Protein AF-A0A5C5SFD2-F1 (afdb_monomer_lite)

Sequence (99 aa):
MFEELGQIILILIAIGGILLLLYRLFLAATGLLLIGGGLFLAFMEVYGLYLLFTETDLFVRDFQTNGWLSFPTFFVGINVLLAGLLVKKISKRFTKRLA

Secondary structure (DSSP, 8-state):
-HHHHHHHHHHHHHHHHHHHHHHHHHHHHHHHHHHHHHHHHHHHHHHHHHHHHT-HHHHHHHHHHHGGGSHHHHHHHHHHHHHHHHHHHHHHHHHHHH-

Foldseek 3Di:
DVVVVVVVVVVVVVVVVVVVVVVVVVVVVVVVCVVVVVVVLVCLQVVLVCCVPPVVVVLVVQCVVVPCNGSNNVSVVVVVVVVVVVVVVVVVVVVVVVD

Organism: NCBI:txid1562651

pLDDT: mean 94.75, std 6.0, range [64.5, 98.06]

Radius of gyration: 24.94 Å; chains: 1; bounding box: 53×35×66 Å

Structure (mmCIF, N/CA/C/O backbone):
data_AF-A0A5C5SFD2-F1
#
_entry.id   AF-A0A5C5SFD2-F1
#
loop_
_atom_site.group_PDB
_atom_site.id
_atom_site.type_symbol
_atom_site.label_atom_id
_atom_site.label_alt_id
_atom_site.label_comp_id
_atom_site.label_asym_id
_atom_site.label_entity_id
_atom_site.label_seq_id
_atom_site.pdbx_PDB_ins_code
_atom_site.Cartn_x
_atom_site.Cartn_y
_atom_site.Cartn_z
_atom_site.occupancy
_atom_site.B_iso_or_equiv
_atom_site.auth_seq_id
_atom_site.auth_comp_id
_atom_site.auth_asym_id
_atom_site.auth_atom_id
_atom_site.pdbx_PDB_model_num
ATOM 1 N N . MET A 1 1 ? 29.815 -10.599 -45.005 1.00 68.56 1 MET A N 1
ATOM 2 C CA . MET A 1 1 ? 30.351 -9.375 -44.367 1.00 68.56 1 MET A CA 1
ATOM 3 C C . MET A 1 1 ? 29.343 -8.221 -44.314 1.00 68.56 1 MET A C 1
ATOM 5 O O . MET A 1 1 ? 28.920 -7.898 -43.216 1.00 68.56 1 MET A O 1
ATOM 9 N N . PHE A 1 2 ? 28.908 -7.600 -45.426 1.00 74.00 2 PHE A N 1
ATOM 10 C CA . PHE A 1 2 ? 27.936 -6.481 -45.356 1.00 74.00 2 PHE A CA 1
ATOM 11 C C . PHE A 1 2 ? 26.522 -6.897 -44.910 1.00 74.00 2 PHE A C 1
ATOM 13 O O . PHE A 1 2 ? 25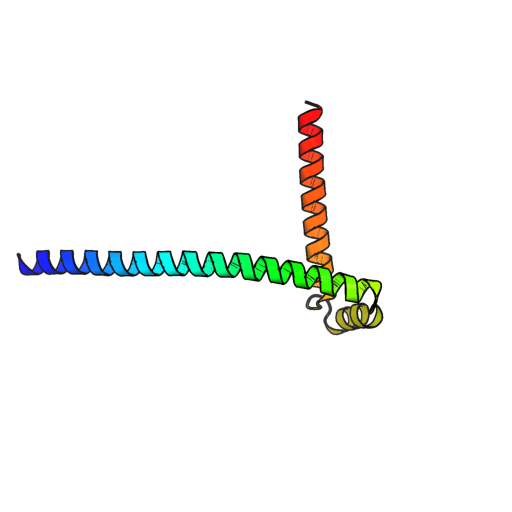.877 -6.159 -44.171 1.00 74.00 2 PHE A O 1
ATOM 20 N N . GLU A 1 3 ? 26.059 -8.086 -45.298 1.00 83.75 3 GLU A N 1
ATOM 21 C CA . GLU A 1 3 ? 24.756 -8.628 -44.877 1.00 83.75 3 GLU A CA 1
ATOM 22 C C . GLU A 1 3 ? 24.707 -8.928 -43.371 1.00 83.75 3 GLU A C 1
ATOM 24 O O . GLU A 1 3 ? 23.740 -8.577 -42.700 1.00 83.75 3 GLU A O 1
ATOM 29 N N . GLU A 1 4 ? 25.786 -9.487 -42.815 1.00 88.38 4 GLU A N 1
ATOM 30 C CA . GLU A 1 4 ? 25.915 -9.770 -41.377 1.00 88.38 4 GLU A CA 1
ATOM 31 C C . GLU A 1 4 ? 25.922 -8.473 -40.554 1.00 88.38 4 GLU A C 1
ATOM 33 O O . GLU A 1 4 ? 25.252 -8.383 -39.527 1.00 88.38 4 GLU A O 1
ATOM 38 N N . LEU A 1 5 ? 26.616 -7.432 -41.033 1.00 90.44 5 LEU A N 1
ATOM 39 C CA . LEU A 1 5 ? 26.594 -6.103 -40.413 1.00 90.44 5 LEU A CA 1
ATOM 40 C C . LEU A 1 5 ? 25.193 -5.474 -40.464 1.00 90.44 5 LEU A C 1
ATOM 42 O O . LEU A 1 5 ? 24.731 -4.928 -39.462 1.00 90.44 5 LEU A O 1
ATOM 46 N N . GLY A 1 6 ? 24.495 -5.588 -41.599 1.00 91.75 6 GLY A N 1
ATOM 47 C CA . GLY A 1 6 ? 23.113 -5.122 -41.741 1.00 91.75 6 GLY A CA 1
ATOM 48 C C . GLY A 1 6 ? 22.156 -5.837 -40.784 1.00 91.75 6 GLY A C 1
ATOM 49 O O . GLY A 1 6 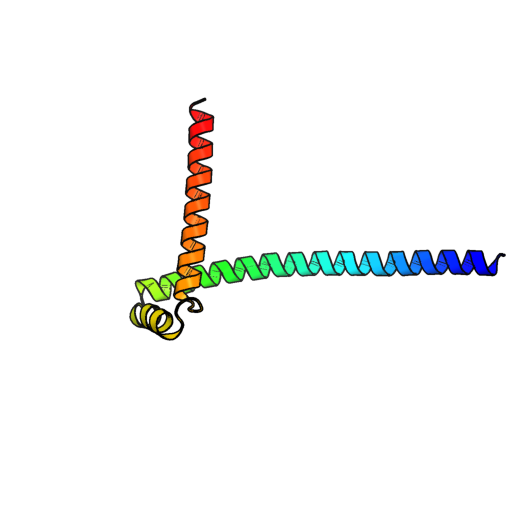? 21.346 -5.194 -40.117 1.00 91.75 6 GLY A O 1
ATOM 50 N N . GLN A 1 7 ? 22.296 -7.155 -40.643 1.00 94.00 7 GLN A N 1
ATOM 51 C CA . GLN A 1 7 ? 21.495 -7.957 -39.721 1.00 94.00 7 GLN A CA 1
ATOM 52 C C . GLN A 1 7 ? 21.733 -7.567 -38.256 1.00 94.00 7 GLN A C 1
ATOM 54 O O . GLN A 1 7 ? 20.772 -7.422 -37.501 1.00 94.00 7 GLN A O 1
ATOM 59 N N . ILE A 1 8 ? 22.986 -7.334 -37.853 1.00 95.06 8 ILE A N 1
ATOM 60 C CA . ILE A 1 8 ? 23.321 -6.872 -36.496 1.00 95.06 8 ILE A CA 1
ATOM 61 C C . ILE A 1 8 ? 22.662 -5.516 -36.201 1.00 95.06 8 ILE A C 1
ATOM 63 O O . ILE A 1 8 ? 22.083 -5.335 -35.128 1.00 95.06 8 ILE A O 1
ATOM 67 N N . ILE A 1 9 ? 22.688 -4.580 -37.155 1.00 95.50 9 ILE A N 1
ATOM 68 C CA . ILE A 1 9 ? 22.042 -3.266 -37.008 1.00 95.50 9 ILE A CA 1
ATOM 69 C C . ILE A 1 9 ? 20.525 -3.419 -36.833 1.00 95.50 9 ILE A C 1
ATOM 71 O O . ILE A 1 9 ? 19.946 -2.809 -35.933 1.00 95.50 9 ILE A O 1
ATOM 75 N N . LEU A 1 10 ? 19.877 -4.261 -37.642 1.00 95.62 10 LEU A N 1
ATOM 76 C CA . LEU A 1 10 ? 18.437 -4.512 -37.530 1.00 95.62 10 LEU A CA 1
ATOM 77 C C . LEU A 1 10 ? 18.061 -5.145 -36.184 1.00 95.62 10 LEU A C 1
ATOM 79 O O . LEU A 1 10 ? 17.061 -4.749 -35.584 1.00 95.62 10 LEU A O 1
ATOM 83 N N . ILE A 1 11 ? 18.875 -6.075 -35.674 1.00 96.25 11 ILE A N 1
ATOM 84 C CA . ILE A 1 11 ? 18.672 -6.690 -34.355 1.00 96.25 11 ILE A CA 1
ATOM 85 C C . ILE A 1 11 ? 18.783 -5.638 -33.245 1.00 96.25 11 ILE A C 1
ATOM 87 O O . ILE A 1 11 ? 17.927 -5.594 -32.362 1.00 96.25 11 ILE A O 1
ATOM 91 N N . LEU A 1 12 ? 19.785 -4.756 -33.298 1.00 96.69 12 LEU A N 1
ATOM 92 C CA . LEU A 1 12 ? 19.940 -3.676 -32.318 1.00 96.69 12 LEU A CA 1
ATOM 93 C C . LEU A 1 12 ? 18.737 -2.725 -32.320 1.00 96.69 12 LEU A C 1
ATOM 95 O O . LEU A 1 12 ? 18.237 -2.370 -31.252 1.00 96.69 12 LEU A O 1
ATOM 99 N N . ILE A 1 13 ? 18.236 -2.358 -33.502 1.00 97.06 13 ILE A N 1
ATOM 100 C CA . ILE A 1 13 ? 17.037 -1.521 -33.639 1.00 97.06 13 ILE A CA 1
ATOM 101 C C . ILE A 1 13 ? 15.812 -2.235 -33.061 1.00 97.06 13 ILE A C 1
ATOM 103 O O . ILE A 1 13 ? 15.057 -1.630 -32.299 1.00 97.06 13 ILE A O 1
ATOM 107 N N . ALA A 1 14 ? 15.622 -3.518 -33.374 1.00 96.94 14 ALA A N 1
ATOM 108 C CA . ALA A 1 14 ? 14.497 -4.300 -32.869 1.00 96.94 14 ALA A CA 1
ATOM 109 C C . ALA A 1 14 ? 14.521 -4.413 -31.336 1.00 96.94 14 ALA A C 1
ATOM 111 O O . ALA A 1 14 ? 13.509 -4.153 -30.683 1.00 96.94 14 ALA A O 1
ATOM 112 N N . ILE A 1 15 ? 15.681 -4.724 -30.748 1.00 98.06 15 ILE A N 1
ATOM 113 C CA . ILE A 1 15 ? 15.861 -4.793 -29.290 1.00 98.06 15 ILE A CA 1
ATOM 114 C C . ILE A 1 15 ? 15.594 -3.427 -28.652 1.00 98.06 15 ILE A C 1
ATOM 116 O O . ILE A 1 15 ? 14.847 -3.341 -27.676 1.00 98.06 15 ILE A O 1
ATOM 120 N N . GLY A 1 16 ? 16.153 -2.352 -29.216 1.00 97.56 16 GLY A N 1
ATOM 121 C CA . GLY A 1 16 ? 15.916 -0.989 -28.742 1.00 97.56 16 GLY A CA 1
ATOM 122 C C . GLY A 1 16 ? 14.434 -0.607 -28.783 1.00 97.56 16 GLY A C 1
ATOM 123 O O . GLY A 1 16 ? 13.913 -0.041 -27.820 1.00 97.56 16 GLY A O 1
ATOM 124 N N . GLY A 1 17 ? 13.732 -0.983 -29.854 1.00 97.69 17 GLY A N 1
ATOM 125 C CA . GLY A 1 17 ? 12.289 -0.793 -29.994 1.00 97.69 17 GLY A CA 1
ATOM 126 C C . GLY A 1 17 ? 11.491 -1.535 -28.921 1.00 97.69 17 GLY A C 1
ATOM 127 O O . GLY A 1 17 ? 10.643 -0.932 -28.264 1.00 97.69 17 GLY A O 1
ATOM 128 N N . ILE A 1 18 ? 11.797 -2.815 -28.683 1.00 98.00 18 ILE A N 1
ATOM 129 C CA . ILE A 1 18 ? 11.142 -3.623 -27.642 1.00 98.00 18 ILE A CA 1
ATOM 130 C C . ILE A 1 18 ? 11.385 -3.022 -26.254 1.00 98.00 18 ILE A C 1
ATOM 132 O O . ILE A 1 18 ? 10.439 -2.854 -25.485 1.00 98.00 18 ILE A O 1
ATOM 136 N N . LEU A 1 19 ? 12.626 -2.644 -25.936 1.00 97.94 19 LEU A N 1
ATOM 137 C CA . LEU A 1 19 ? 12.970 -2.031 -24.650 1.00 97.94 19 LEU A CA 1
ATOM 138 C C . LEU A 1 19 ? 12.215 -0.718 -24.421 1.00 97.94 19 LEU A C 1
ATOM 140 O O . LEU A 1 19 ? 11.692 -0.491 -23.330 1.00 97.94 19 LEU A O 1
ATOM 144 N N . LEU A 1 20 ? 12.105 0.127 -25.449 1.00 97.88 20 LEU A N 1
ATOM 145 C CA . LEU A 1 20 ? 11.357 1.380 -25.365 1.00 97.88 20 LEU A CA 1
ATOM 146 C C . LEU A 1 20 ? 9.866 1.124 -25.112 1.00 97.88 20 LEU A C 1
ATOM 148 O O . LEU A 1 20 ? 9.262 1.796 -24.272 1.00 97.88 20 LEU A O 1
ATOM 152 N N . LEU A 1 21 ? 9.272 0.142 -25.796 1.00 97.81 21 LEU A N 1
ATOM 153 C CA . LEU A 1 21 ? 7.876 -0.245 -25.579 1.00 97.81 21 LEU A CA 1
ATOM 154 C C . LEU A 1 21 ? 7.646 -0.759 -24.155 1.00 97.81 21 LEU A C 1
ATOM 156 O O . LEU A 1 21 ? 6.718 -0.303 -23.486 1.00 97.81 21 LEU A O 1
ATOM 160 N N . LEU A 1 22 ? 8.515 -1.644 -23.663 1.00 97.94 22 LEU A N 1
ATOM 161 C CA . LEU A 1 22 ? 8.441 -2.162 -22.296 1.00 97.94 22 LEU A CA 1
ATOM 162 C C . LEU A 1 22 ? 8.578 -1.046 -21.258 1.00 97.94 22 LEU A C 1
ATOM 164 O O . LEU A 1 22 ? 7.814 -1.014 -20.296 1.00 97.94 22 LEU A O 1
ATOM 168 N N . TYR A 1 23 ? 9.487 -0.093 -21.474 1.00 97.69 23 TYR A N 1
ATOM 169 C CA . TYR A 1 23 ? 9.635 1.065 -20.595 1.00 97.69 23 TYR A CA 1
ATOM 170 C C . TYR A 1 23 ? 8.351 1.904 -20.524 1.00 97.69 23 TYR A C 1
ATOM 172 O O . TYR A 1 23 ? 7.910 2.277 -19.436 1.00 97.69 23 TYR A O 1
ATOM 180 N N . ARG A 1 24 ? 7.702 2.162 -21.667 1.00 97.69 24 ARG A N 1
ATOM 181 C CA . ARG A 1 24 ? 6.430 2.901 -21.698 1.00 97.69 24 ARG A CA 1
ATOM 182 C C . ARG A 1 24 ? 5.305 2.149 -20.994 1.00 97.69 24 ARG A C 1
ATOM 184 O O . ARG A 1 24 ? 4.549 2.766 -20.247 1.00 97.69 24 ARG A O 1
ATOM 191 N N . LEU A 1 25 ? 5.211 0.835 -21.202 1.00 97.44 25 LEU A N 1
ATOM 192 C CA . LEU A 1 25 ? 4.230 -0.008 -20.516 1.00 97.44 25 LEU A CA 1
ATOM 193 C C . LEU A 1 25 ? 4.461 -0.013 -19.005 1.00 97.44 25 LEU A C 1
ATOM 195 O O . LEU A 1 25 ? 3.512 0.154 -18.246 1.00 97.44 25 LEU A O 1
ATOM 199 N N . PHE A 1 26 ? 5.713 -0.133 -18.568 1.00 97.31 26 PHE A N 1
ATOM 200 C CA . PHE A 1 26 ? 6.077 -0.070 -17.157 1.00 97.31 26 PHE A CA 1
ATOM 201 C C . PHE A 1 26 ? 5.689 1.272 -16.524 1.00 97.31 26 PHE A C 1
ATOM 203 O O . PHE A 1 26 ? 5.121 1.304 -15.430 1.00 97.31 26 PHE A O 1
ATOM 210 N N . LEU A 1 27 ? 5.943 2.383 -17.223 1.00 97.00 27 LEU A N 1
ATOM 211 C CA . LEU A 1 27 ? 5.577 3.716 -16.751 1.00 97.00 27 LEU A CA 1
ATOM 212 C C . LEU A 1 27 ? 4.052 3.870 -16.630 1.00 97.00 27 LEU A C 1
ATOM 214 O O . LEU A 1 27 ? 3.560 4.343 -15.606 1.00 97.00 27 LEU A O 1
ATOM 218 N N . ALA A 1 28 ? 3.304 3.417 -17.640 1.00 97.19 28 ALA A N 1
ATOM 219 C CA . ALA A 1 28 ? 1.844 3.443 -17.631 1.00 97.19 28 ALA A CA 1
ATOM 220 C C . ALA A 1 28 ? 1.258 2.559 -16.518 1.00 97.19 28 ALA A C 1
ATOM 222 O O . ALA A 1 28 ? 0.387 3.004 -15.771 1.00 97.19 28 ALA A O 1
ATOM 223 N N . ALA A 1 29 ? 1.772 1.337 -16.361 1.00 97.12 29 ALA A N 1
ATOM 224 C CA . ALA A 1 29 ? 1.348 0.406 -15.321 1.00 97.12 29 ALA A CA 1
ATOM 225 C C . ALA A 1 29 ? 1.631 0.958 -13.920 1.00 97.12 29 ALA A C 1
ATOM 227 O O . ALA A 1 29 ? 0.786 0.847 -13.038 1.00 97.12 29 ALA A O 1
ATOM 228 N N . THR A 1 30 ? 2.780 1.609 -13.725 1.00 96.75 30 THR A N 1
ATOM 229 C CA . THR A 1 30 ? 3.125 2.251 -12.450 1.00 96.75 30 THR A CA 1
ATOM 230 C C . THR A 1 30 ? 2.171 3.404 -12.142 1.00 96.75 30 THR A C 1
ATOM 232 O O . THR A 1 30 ? 1.673 3.499 -11.024 1.00 96.75 30 THR A O 1
ATOM 235 N N . GLY A 1 31 ? 1.855 4.251 -13.128 1.00 95.75 31 GLY A N 1
ATOM 236 C CA . GLY A 1 31 ? 0.854 5.311 -12.968 1.00 95.75 31 GLY A CA 1
ATOM 237 C C . GLY A 1 31 ? -0.522 4.758 -12.587 1.00 95.75 31 GLY A C 1
ATOM 238 O O . GLY A 1 31 ? -1.138 5.234 -11.633 1.00 95.75 31 GLY A O 1
ATOM 239 N N . LEU A 1 32 ? -0.968 3.704 -13.276 1.00 96.56 32 LEU A N 1
ATOM 240 C CA . LEU A 1 32 ? -2.231 3.028 -12.982 1.00 96.56 32 LEU A CA 1
ATOM 241 C C . LEU A 1 32 ? -2.236 2.415 -11.575 1.00 96.56 32 LEU A C 1
ATOM 243 O O . LEU A 1 32 ? -3.218 2.558 -10.853 1.00 96.56 32 LEU A O 1
ATOM 247 N N . LEU A 1 33 ? -1.137 1.776 -11.168 1.00 95.38 33 LEU A N 1
ATOM 248 C CA . LEU A 1 33 ? -0.985 1.177 -9.843 1.00 95.38 33 LEU A CA 1
ATOM 249 C C . LEU A 1 33 ? -1.046 2.249 -8.751 1.00 95.38 33 LEU A C 1
ATOM 251 O O . LEU A 1 33 ? -1.743 2.056 -7.762 1.00 95.38 33 LEU A O 1
ATOM 255 N N . LEU A 1 34 ? -0.386 3.395 -8.934 1.00 96.25 34 LEU A N 1
ATOM 256 C CA . LEU A 1 34 ? -0.428 4.494 -7.965 1.00 96.25 34 LEU A CA 1
ATOM 257 C C . LEU A 1 34 ? -1.835 5.089 -7.824 1.00 96.25 34 LEU A C 1
ATOM 259 O O . LEU A 1 34 ? -2.299 5.296 -6.704 1.00 96.25 34 LEU A O 1
ATOM 263 N N . ILE A 1 35 ? -2.527 5.335 -8.941 1.00 96.50 35 ILE A N 1
ATOM 264 C CA . ILE A 1 35 ? -3.892 5.885 -8.929 1.00 96.50 35 ILE A CA 1
ATOM 265 C C . ILE A 1 35 ? -4.872 4.866 -8.342 1.00 96.50 35 ILE A C 1
ATOM 267 O O . ILE A 1 35 ? -5.633 5.194 -7.433 1.00 96.50 35 ILE A O 1
ATOM 271 N N . GLY A 1 36 ? -4.827 3.624 -8.825 1.00 96.06 36 GLY A N 1
ATOM 272 C CA . GLY A 1 36 ? -5.677 2.536 -8.348 1.00 96.06 36 GLY A CA 1
ATOM 273 C C . GLY A 1 36 ? -5.429 2.220 -6.877 1.00 96.06 36 GLY A C 1
ATOM 274 O O . GLY A 1 36 ? -6.378 2.084 -6.116 1.00 96.06 36 GLY A O 1
ATOM 275 N N . GLY A 1 37 ? -4.166 2.191 -6.450 1.00 95.44 37 GLY A N 1
ATOM 276 C CA . GLY A 1 37 ? -3.777 1.996 -5.057 1.00 95.44 37 GLY A CA 1
ATOM 277 C C . GLY A 1 37 ? -4.248 3.134 -4.154 1.00 95.44 37 GLY A C 1
ATOM 278 O O . GLY A 1 37 ? -4.797 2.876 -3.088 1.00 95.44 37 GLY A O 1
ATOM 279 N N . GLY A 1 38 ? -4.105 4.390 -4.587 1.00 95.88 38 GLY A N 1
ATOM 280 C CA . GLY A 1 38 ? -4.612 5.546 -3.845 1.00 95.88 38 GLY A CA 1
ATOM 281 C C . GLY A 1 38 ? -6.135 5.534 -3.698 1.00 95.88 38 GLY A C 1
ATOM 282 O O . GLY A 1 38 ? -6.648 5.755 -2.602 1.00 95.88 38 GLY A O 1
ATOM 283 N N . LEU A 1 39 ? -6.860 5.221 -4.777 1.00 96.56 39 LEU A N 1
ATOM 284 C CA . LEU A 1 39 ? -8.319 5.120 -4.752 1.00 96.56 39 LEU A CA 1
ATOM 285 C C . LEU A 1 39 ? -8.793 3.936 -3.904 1.00 96.56 39 LEU A C 1
ATOM 287 O O . LEU A 1 39 ? -9.743 4.078 -3.140 1.00 96.56 39 LEU A O 1
ATOM 291 N N . PHE A 1 40 ? -8.110 2.793 -4.000 1.00 94.31 40 PHE A N 1
ATOM 292 C CA . PHE A 1 40 ? -8.370 1.627 -3.162 1.00 94.31 40 PHE A CA 1
ATOM 293 C C . PHE A 1 40 ? -8.194 1.964 -1.681 1.00 94.31 40 PHE A C 1
ATOM 295 O O . PHE A 1 40 ? -9.084 1.672 -0.890 1.00 94.31 40 PHE A O 1
ATOM 302 N N . LEU A 1 41 ? -7.103 2.641 -1.306 1.00 95.62 41 LEU A N 1
ATOM 303 C CA . LEU A 1 41 ? -6.899 3.097 0.070 1.00 95.62 41 LEU A CA 1
ATOM 304 C C . LEU A 1 41 ? -8.013 4.049 0.520 1.00 95.62 41 LEU A C 1
ATOM 306 O O . LEU A 1 41 ? -8.591 3.842 1.579 1.00 95.62 41 LEU A O 1
ATOM 310 N N . ALA A 1 42 ? -8.370 5.049 -0.290 1.00 96.00 42 ALA A N 1
ATOM 311 C CA . ALA A 1 42 ? -9.452 5.973 0.050 1.00 96.00 42 ALA A CA 1
ATOM 312 C C . ALA A 1 42 ? -10.800 5.253 0.237 1.00 96.00 42 ALA A C 1
ATOM 314 O O . ALA A 1 42 ? -11.527 5.539 1.188 1.00 96.00 42 ALA A O 1
ATOM 315 N N . PHE A 1 43 ? -11.117 4.297 -0.640 1.00 96.62 43 PHE A N 1
ATOM 316 C CA . PHE A 1 43 ? -12.308 3.459 -0.527 1.00 96.62 43 PHE A CA 1
ATOM 317 C C . PHE A 1 43 ? -12.296 2.625 0.758 1.00 96.62 43 PHE A C 1
ATOM 319 O O . PHE A 1 43 ? -13.277 2.649 1.498 1.00 96.62 43 PHE A O 1
ATOM 326 N N . MET A 1 44 ? -11.187 1.931 1.039 1.00 96.31 44 MET A N 1
ATOM 327 C CA . MET A 1 44 ? -11.016 1.128 2.252 1.00 96.31 44 MET A CA 1
ATOM 328 C C . MET A 1 44 ? -11.258 1.966 3.508 1.00 96.31 44 MET A C 1
ATOM 330 O O . MET A 1 44 ? -11.956 1.511 4.408 1.00 96.31 44 MET A O 1
ATOM 334 N N . GLU A 1 45 ? -10.732 3.192 3.557 1.00 96.75 45 GLU A N 1
ATOM 335 C CA . GLU A 1 45 ? -10.914 4.080 4.705 1.00 96.75 45 GLU A CA 1
ATOM 336 C C . GLU A 1 45 ? -12.367 4.541 4.854 1.00 96.75 45 GLU A C 1
ATOM 338 O O . GLU A 1 45 ? -12.966 4.365 5.912 1.00 96.75 45 GLU A O 1
ATOM 343 N N . VAL A 1 46 ? -12.975 5.091 3.799 1.00 97.75 46 VAL A N 1
ATOM 344 C CA . VAL A 1 46 ? -14.354 5.606 3.874 1.00 97.75 46 VAL A CA 1
ATOM 345 C C . VAL A 1 46 ? -15.337 4.487 4.206 1.00 97.75 46 VAL A C 1
ATOM 347 O O . VAL A 1 46 ? -16.177 4.636 5.095 1.00 97.75 46 VAL A O 1
ATOM 350 N N . TYR A 1 47 ? -15.222 3.353 3.516 1.00 97.31 47 TYR A N 1
ATOM 351 C CA . TYR A 1 47 ? -16.114 2.222 3.725 1.00 97.31 47 TYR A CA 1
ATOM 352 C C . TYR A 1 47 ? -15.857 1.532 5.068 1.00 97.31 47 TYR A C 1
ATOM 354 O O . TYR A 1 47 ? -16.803 1.142 5.749 1.00 97.31 47 TYR A O 1
ATOM 362 N N . GLY A 1 48 ? -14.598 1.440 5.499 1.00 97.31 48 GLY A N 1
ATOM 363 C CA . GLY A 1 48 ? -14.252 0.873 6.796 1.00 97.31 48 GLY A CA 1
ATOM 364 C C . GLY A 1 48 ? -14.728 1.710 7.968 1.00 97.31 48 GLY A C 1
ATOM 365 O O . GLY A 1 48 ? -15.263 1.147 8.917 1.00 97.31 48 GLY A O 1
ATOM 366 N N . LEU A 1 49 ? -14.648 3.039 7.880 1.00 97.56 49 LEU A N 1
ATOM 367 C CA . LEU A 1 49 ? -15.237 3.924 8.886 1.00 97.56 49 LEU A CA 1
ATOM 368 C C . LEU A 1 49 ? -16.767 3.812 8.897 1.00 97.56 49 LEU A C 1
ATOM 370 O O . LEU A 1 49 ? -17.362 3.743 9.971 1.00 97.56 49 LEU A O 1
ATOM 374 N N . TYR A 1 50 ? -17.411 3.745 7.728 1.00 98.00 50 TYR A N 1
ATOM 375 C CA . TYR A 1 50 ? -18.857 3.520 7.644 1.00 98.00 50 TYR A CA 1
ATOM 376 C C . TYR A 1 50 ? -19.266 2.205 8.323 1.00 98.00 50 TYR A C 1
ATOM 378 O O . TYR A 1 50 ? -20.138 2.211 9.190 1.00 98.00 50 TYR A O 1
ATOM 386 N N . LEU A 1 51 ? -18.590 1.097 8.010 1.00 97.56 51 LEU A N 1
ATOM 387 C CA . LEU A 1 51 ? -18.831 -0.189 8.661 1.00 97.56 51 LEU A CA 1
ATOM 388 C C . LEU A 1 51 ? -18.555 -0.135 10.169 1.00 97.56 51 LEU A C 1
ATOM 390 O O . LEU A 1 51 ? -19.344 -0.643 10.954 1.00 97.56 51 LEU A O 1
ATOM 394 N N . LEU A 1 52 ? -17.461 0.500 10.589 1.00 96.62 52 LEU A N 1
ATOM 395 C CA . LEU A 1 52 ? -17.068 0.541 11.995 1.00 96.62 52 LEU A CA 1
ATOM 396 C C . LEU A 1 52 ? -18.016 1.385 12.857 1.00 96.62 52 LEU A C 1
ATOM 398 O O . LEU A 1 52 ? -18.209 1.063 14.024 1.00 96.62 52 LEU A O 1
ATOM 402 N N . PHE A 1 53 ? -18.574 2.472 12.322 1.00 97.12 53 PHE A N 1
ATOM 403 C CA . PHE A 1 53 ? -19.392 3.400 13.110 1.00 97.12 53 PHE A CA 1
ATOM 404 C C . PHE A 1 53 ? -20.893 3.279 12.865 1.00 97.12 53 PHE A C 1
ATOM 406 O O . PHE A 1 53 ? -21.670 3.623 13.750 1.00 97.12 53 PHE A O 1
ATOM 413 N N . THR A 1 54 ? -21.301 2.836 11.677 1.00 97.94 54 THR A N 1
ATOM 414 C CA . THR A 1 54 ? -22.715 2.799 11.274 1.00 97.94 54 THR A CA 1
ATOM 415 C C . THR A 1 54 ? -23.233 1.371 11.166 1.00 97.94 54 THR A C 1
ATOM 417 O O . THR A 1 54 ? -24.323 1.087 11.643 1.00 97.94 54 THR A O 1
ATOM 420 N N . GLU A 1 55 ? -22.444 0.462 10.592 1.00 97.75 55 GLU A N 1
ATOM 421 C CA . GLU A 1 55 ? -22.856 -0.921 10.309 1.00 97.75 55 GLU A CA 1
ATOM 422 C C . GLU A 1 55 ? -21.990 -1.939 11.070 1.00 97.75 55 GLU A C 1
ATOM 424 O O . GLU A 1 55 ? -21.406 -2.864 10.490 1.00 97.75 55 GLU A O 1
ATOM 429 N N . THR A 1 56 ? -21.886 -1.767 12.391 1.00 97.06 56 THR A N 1
ATOM 430 C CA . THR A 1 56 ? -21.000 -2.570 13.254 1.00 97.06 56 THR A CA 1
ATOM 431 C C . THR A 1 56 ? -21.297 -4.060 13.187 1.00 97.06 56 THR A C 1
ATOM 433 O O . THR A 1 56 ? -20.382 -4.879 13.251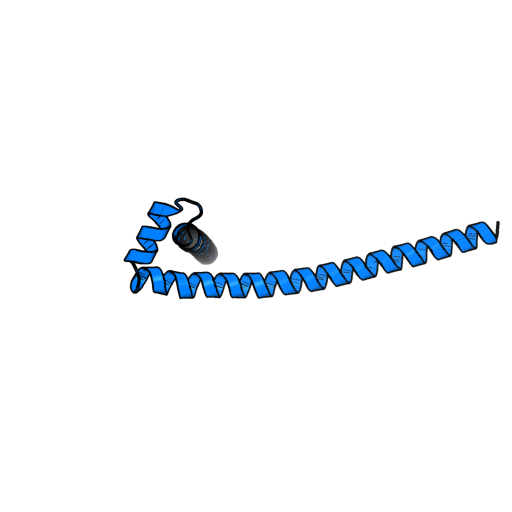 1.00 97.06 56 THR A O 1
ATOM 436 N N . ASP A 1 57 ? -22.565 -4.426 13.017 1.00 97.75 57 ASP A N 1
ATOM 437 C CA . ASP A 1 57 ? -22.973 -5.824 12.909 1.00 97.75 57 ASP A CA 1
ATOM 438 C C . ASP A 1 57 ? -22.415 -6.465 11.636 1.00 97.75 57 ASP A C 1
ATOM 440 O O . ASP A 1 57 ? -21.936 -7.598 11.675 1.00 97.75 57 ASP A O 1
ATOM 444 N N . LEU A 1 58 ? -22.402 -5.735 10.513 1.00 97.44 58 LEU A N 1
ATOM 445 C CA . LEU A 1 58 ? -21.780 -6.201 9.272 1.00 97.44 58 LEU A CA 1
ATOM 446 C C . LEU A 1 58 ? -20.261 -6.299 9.419 1.00 97.44 58 LEU A C 1
ATOM 448 O O . LEU A 1 58 ? -19.679 -7.285 8.968 1.00 97.44 58 LEU A O 1
ATOM 452 N N . PHE A 1 59 ? -19.635 -5.329 10.090 1.00 97.50 59 PHE A N 1
ATOM 453 C CA . PHE A 1 59 ? -18.200 -5.341 10.374 1.00 97.50 59 PHE A CA 1
ATOM 454 C C . PHE A 1 59 ? -17.799 -6.578 11.191 1.00 97.50 59 PHE A C 1
ATOM 456 O O . PHE A 1 59 ? -16.903 -7.327 10.808 1.00 97.50 59 PHE A O 1
ATOM 463 N N . VAL A 1 60 ? -18.491 -6.846 12.300 1.00 97.56 60 VAL A N 1
ATOM 464 C CA . VAL A 1 60 ? -18.186 -7.997 13.161 1.00 97.56 60 VAL A CA 1
ATOM 465 C C . VAL A 1 60 ? -18.526 -9.312 12.464 1.00 97.56 60 VAL A C 1
ATOM 467 O O . VAL A 1 60 ? -17.746 -10.261 12.539 1.00 97.56 60 VAL A O 1
ATOM 470 N N . ARG A 1 61 ? -19.652 -9.381 11.746 1.00 98.00 61 ARG A N 1
ATOM 471 C CA . ARG A 1 61 ? -20.064 -10.595 11.034 1.00 98.00 61 ARG A CA 1
ATOM 472 C C . ARG A 1 61 ? -19.086 -10.969 9.924 1.00 98.00 61 ARG A C 1
ATOM 474 O O . ARG A 1 61 ? -18.761 -12.148 9.785 1.00 98.00 61 ARG A O 1
ATOM 481 N N . ASP A 1 62 ? -18.595 -10.001 9.154 1.00 97.69 62 ASP A N 1
ATOM 482 C CA . ASP A 1 62 ? -17.584 -10.265 8.124 1.00 97.69 62 ASP A CA 1
ATOM 483 C C . ASP A 1 62 ? -16.271 -10.759 8.749 1.00 97.69 62 ASP A C 1
ATOM 485 O O . ASP A 1 62 ? -15.681 -11.734 8.287 1.00 97.69 62 ASP A O 1
ATOM 489 N N . PHE A 1 63 ? -15.858 -10.170 9.875 1.00 97.25 63 PHE A N 1
ATOM 490 C CA . PHE A 1 63 ? -14.687 -10.641 10.616 1.00 97.25 63 PHE A CA 1
ATOM 491 C C . PHE A 1 63 ? -14.856 -12.068 11.154 1.00 97.25 63 PHE A C 1
ATOM 493 O O . PHE A 1 63 ? -13.950 -12.887 11.029 1.00 97.25 63 PHE A O 1
ATOM 500 N N . GLN A 1 64 ? -16.013 -12.404 11.724 1.00 97.69 64 GLN A N 1
ATOM 501 C CA . GLN A 1 64 ? -16.269 -13.741 12.271 1.00 97.69 64 GLN A CA 1
ATOM 502 C C . GLN A 1 64 ? -16.356 -14.823 11.189 1.00 97.69 64 GLN A C 1
ATOM 504 O O . GLN A 1 64 ? -15.985 -15.967 11.439 1.00 97.69 64 GLN A O 1
ATOM 509 N N . THR A 1 65 ? -16.845 -14.471 9.999 1.00 97.94 65 THR A N 1
ATOM 510 C CA . THR A 1 65 ? -17.012 -15.416 8.885 1.00 97.94 65 THR A CA 1
ATOM 511 C C . THR A 1 65 ? -15.729 -15.603 8.081 1.00 97.94 65 THR A C 1
ATOM 513 O O . THR A 1 65 ? -15.380 -16.735 7.756 1.00 97.94 65 THR A O 1
ATOM 516 N N . ASN A 1 66 ? -15.005 -14.517 7.801 1.00 97.38 66 ASN A N 1
ATOM 517 C CA . ASN A 1 66 ? -13.844 -14.525 6.906 1.00 97.38 66 ASN A CA 1
ATOM 518 C C . ASN A 1 66 ? -12.495 -14.383 7.637 1.00 97.38 66 ASN A C 1
ATOM 520 O O . ASN A 1 66 ? -11.435 -14.547 7.025 1.00 97.38 66 ASN A O 1
ATOM 524 N N . GLY A 1 67 ? -12.502 -14.103 8.945 1.00 95.31 67 GLY A N 1
ATOM 525 C CA . GLY A 1 67 ? -11.309 -14.040 9.789 1.00 95.31 67 GLY A CA 1
ATOM 526 C C . GLY A 1 67 ? -10.251 -13.104 9.215 1.00 95.31 67 GLY A C 1
ATOM 527 O O . GLY A 1 67 ? -10.525 -11.942 8.931 1.00 95.31 67 GLY A O 1
ATOM 528 N N . TRP A 1 68 ? -9.044 -13.622 8.987 1.00 94.88 68 TRP A N 1
ATOM 529 C CA . TRP A 1 68 ? -7.905 -12.851 8.478 1.00 94.88 68 TRP A CA 1
ATOM 530 C C . TRP A 1 68 ? -8.067 -12.306 7.054 1.00 94.88 68 TRP A C 1
ATOM 532 O O . TRP A 1 68 ? -7.392 -11.343 6.700 1.00 94.88 68 TRP A O 1
ATOM 542 N N . LEU A 1 69 ? -8.939 -12.907 6.240 1.00 95.31 69 LEU A N 1
ATOM 543 C CA . LEU A 1 69 ? -9.219 -12.461 4.871 1.00 95.31 69 LEU A CA 1
ATOM 544 C C . LEU A 1 69 ? -10.458 -11.553 4.793 1.00 95.31 69 LEU A C 1
ATOM 546 O O . LEU A 1 69 ? -10.908 -11.221 3.699 1.00 95.31 69 LEU A O 1
ATOM 550 N N . SER A 1 70 ? -11.005 -11.152 5.942 1.00 97.00 70 SER A N 1
ATOM 551 C CA . SER A 1 70 ? -12.144 -10.238 6.031 1.00 97.0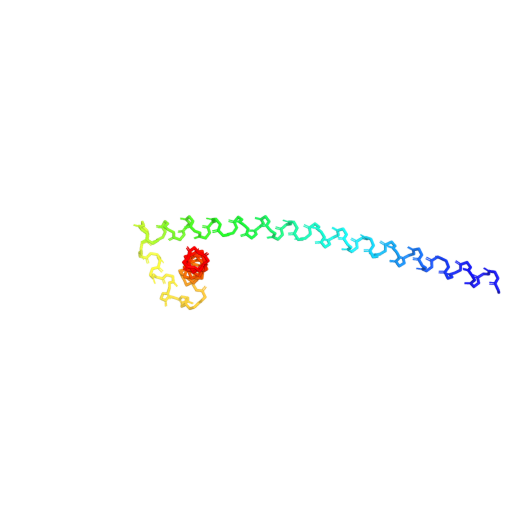0 70 SER A CA 1
ATOM 552 C C . SER A 1 70 ? -11.741 -8.792 5.746 1.00 97.00 70 SER A C 1
ATOM 554 O O . SER A 1 70 ? -10.628 -8.356 6.065 1.00 97.00 70 SER A O 1
ATOM 556 N N . PHE A 1 71 ? -12.678 -8.012 5.212 1.00 96.88 71 PHE A N 1
ATOM 557 C CA . PHE A 1 71 ? -12.482 -6.584 4.975 1.00 96.88 71 PHE A CA 1
ATOM 558 C C . PHE A 1 71 ? -12.091 -5.807 6.258 1.00 96.88 71 PHE A C 1
ATOM 560 O O . PHE A 1 71 ? -11.108 -5.058 6.210 1.00 96.88 71 PHE A O 1
ATOM 567 N N . PRO A 1 72 ? -12.753 -6.008 7.421 1.00 97.44 72 PRO A N 1
ATOM 568 C CA . PRO A 1 72 ? -12.357 -5.446 8.713 1.00 97.44 72 PRO A CA 1
ATOM 569 C C . PRO A 1 72 ? -10.884 -5.642 9.063 1.00 97.44 72 PRO A C 1
ATOM 571 O O . PRO A 1 72 ? -10.237 -4.717 9.552 1.00 97.44 72 PRO A O 1
ATOM 574 N N . THR A 1 73 ? -10.335 -6.830 8.790 1.00 96.75 73 THR A N 1
ATOM 575 C CA . THR A 1 73 ? -8.936 -7.134 9.114 1.00 96.75 73 THR A CA 1
ATOM 576 C C . THR A 1 73 ? -7.991 -6.289 8.275 1.00 96.75 73 THR A C 1
ATOM 578 O O . THR A 1 73 ? -7.047 -5.707 8.812 1.00 96.75 73 THR A O 1
ATOM 581 N N . PHE A 1 74 ? -8.258 -6.164 6.973 1.00 95.62 74 PHE A N 1
ATOM 582 C CA . PHE A 1 74 ? -7.472 -5.298 6.095 1.00 95.62 74 PHE A CA 1
ATOM 583 C C . PHE A 1 74 ? -7.593 -3.826 6.495 1.00 95.62 74 PHE A C 1
ATOM 585 O O . PHE A 1 74 ? -6.574 -3.146 6.601 1.00 95.62 74 PHE A O 1
ATOM 592 N N . PHE A 1 75 ? -8.807 -3.346 6.772 1.00 97.12 75 PHE A N 1
ATOM 593 C CA . PHE A 1 75 ? -9.050 -1.970 7.209 1.00 97.12 75 PHE A CA 1
ATOM 594 C C . PHE A 1 75 ? -8.283 -1.629 8.497 1.00 97.12 75 PHE A C 1
ATOM 596 O O . PHE A 1 75 ? -7.550 -0.637 8.542 1.00 97.12 75 PHE A O 1
ATOM 603 N N . VAL A 1 76 ? -8.382 -2.480 9.523 1.00 96.75 76 VAL A N 1
ATOM 604 C CA . VAL A 1 76 ? -7.656 -2.296 10.789 1.00 96.75 76 VAL A CA 1
ATOM 605 C C . VAL A 1 76 ? -6.147 -2.406 10.571 1.00 96.75 76 VAL A C 1
ATOM 607 O O . VAL A 1 76 ? -5.398 -1.565 11.065 1.00 96.75 76 VAL A O 1
ATOM 610 N N . GLY A 1 77 ? -5.681 -3.397 9.808 1.00 96.56 77 GLY A N 1
ATOM 611 C CA . GLY A 1 77 ? -4.258 -3.600 9.534 1.00 96.56 77 GLY A CA 1
ATOM 612 C C . GLY A 1 77 ? -3.607 -2.408 8.827 1.00 96.56 77 GLY A C 1
ATOM 613 O O . GLY A 1 77 ? -2.534 -1.959 9.238 1.00 96.56 77 GLY A O 1
ATOM 614 N N . ILE A 1 78 ? -4.274 -1.852 7.811 1.00 95.25 78 ILE A N 1
ATOM 615 C CA . ILE A 1 78 ? -3.822 -0.645 7.103 1.00 95.25 78 ILE A CA 1
ATOM 616 C C . ILE A 1 78 ? -3.769 0.546 8.066 1.00 95.25 78 ILE A C 1
ATOM 618 O O . ILE A 1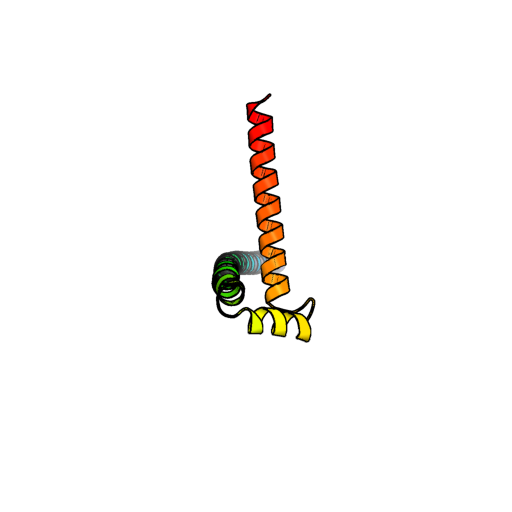 78 ? -2.743 1.226 8.135 1.00 95.25 78 ILE A O 1
ATOM 622 N N . ASN A 1 79 ? -4.811 0.762 8.872 1.00 96.25 79 ASN A N 1
ATOM 623 C CA . ASN A 1 79 ? -4.849 1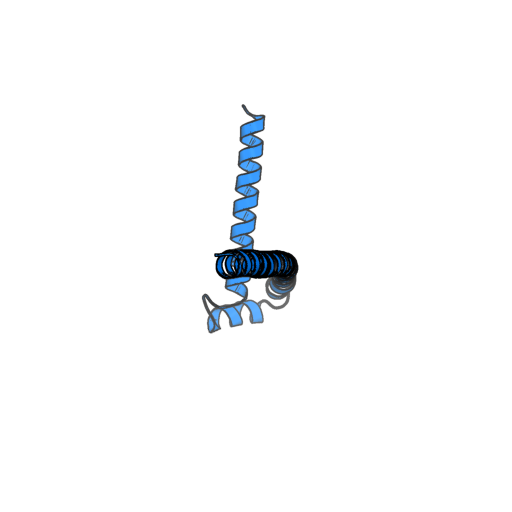.858 9.842 1.00 96.25 79 ASN A CA 1
ATOM 624 C C . ASN A 1 79 ? -3.747 1.754 10.906 1.00 96.25 79 ASN A C 1
ATOM 626 O O . ASN A 1 79 ? -3.081 2.746 11.210 1.00 96.25 79 ASN A O 1
ATOM 630 N N . VAL A 1 80 ? -3.490 0.553 11.433 1.00 97.00 80 VAL A N 1
ATOM 631 C CA . VAL A 1 80 ? -2.398 0.303 12.388 1.00 97.00 80 VAL A CA 1
ATOM 632 C C . VAL A 1 80 ? -1.038 0.604 11.754 1.00 97.00 80 VAL A C 1
ATOM 634 O O . VAL A 1 80 ? -0.203 1.271 12.373 1.00 97.00 80 VAL A O 1
ATOM 637 N N . LEU A 1 81 ? -0.814 0.172 10.508 1.00 96.44 81 LEU A N 1
ATOM 638 C CA . LEU A 1 81 ? 0.412 0.475 9.767 1.00 96.44 81 LEU A CA 1
ATOM 639 C C . LEU A 1 81 ? 0.595 1.993 9.594 1.00 96.44 81 LEU A C 1
ATOM 641 O O . LEU A 1 81 ? 1.667 2.527 9.894 1.00 96.44 81 LEU A O 1
ATOM 645 N N . LEU A 1 82 ? -0.449 2.695 9.143 1.00 94.62 82 LEU A N 1
ATOM 646 C CA . LEU A 1 82 ? -0.430 4.145 8.937 1.00 94.62 82 LEU A CA 1
ATOM 647 C C . LEU A 1 82 ? -0.164 4.898 10.247 1.00 94.62 82 LEU A C 1
ATOM 649 O O . LEU A 1 82 ? 0.704 5.776 10.283 1.00 94.62 82 LEU A O 1
ATOM 653 N N . ALA A 1 83 ? -0.829 4.515 11.338 1.00 96.56 83 ALA A N 1
ATOM 654 C CA . ALA A 1 83 ? -0.598 5.080 12.664 1.00 96.56 83 ALA A CA 1
ATOM 655 C C . ALA A 1 83 ? 0.856 4.870 13.123 1.00 96.56 83 ALA A C 1
ATOM 657 O O . ALA A 1 83 ? 1.510 5.817 13.567 1.00 96.56 83 ALA A O 1
ATOM 658 N N . GLY A 1 84 ? 1.410 3.668 12.935 1.00 97.31 84 GLY A N 1
ATOM 659 C CA . GLY A 1 84 ? 2.809 3.369 13.249 1.00 97.31 84 GLY A CA 1
ATOM 660 C C . GLY A 1 84 ? 3.799 4.238 12.464 1.00 97.31 84 GLY A C 1
ATOM 661 O O . GLY A 1 84 ? 4.759 4.772 13.033 1.00 97.31 84 GLY A O 1
ATOM 662 N N . LEU A 1 85 ? 3.551 4.452 11.167 1.00 96.50 85 LEU A N 1
ATOM 663 C CA . LEU A 1 85 ? 4.364 5.340 10.330 1.00 96.50 85 LEU A CA 1
ATOM 664 C C . LEU A 1 85 ? 4.279 6.804 10.784 1.00 96.50 85 LEU A C 1
ATOM 666 O O . LEU A 1 85 ? 5.305 7.495 10.816 1.00 96.50 85 LEU A O 1
ATOM 670 N N . LEU A 1 86 ? 3.089 7.276 11.167 1.00 96.00 86 LEU A N 1
ATOM 671 C CA . LEU A 1 86 ? 2.888 8.623 11.702 1.00 96.00 86 LEU A CA 1
ATOM 672 C C . LEU A 1 86 ? 3.649 8.822 13.014 1.00 96.00 86 LEU A C 1
ATOM 674 O O . LEU A 1 86 ? 4.421 9.777 13.124 1.00 96.00 86 LEU A O 1
ATOM 678 N N . VAL A 1 87 ? 3.515 7.895 13.965 1.00 97.06 87 VAL A N 1
ATOM 679 C CA . VAL A 1 87 ? 4.239 7.931 15.245 1.00 97.06 87 VAL A CA 1
ATOM 680 C C . VAL A 1 87 ? 5.749 7.957 15.009 1.00 97.06 87 VAL A C 1
ATOM 682 O O . VAL A 1 87 ? 6.443 8.818 15.554 1.00 97.06 87 VAL A O 1
ATOM 685 N N . LYS A 1 88 ? 6.269 7.095 14.125 1.00 96.31 88 LYS A N 1
ATOM 686 C CA . LYS A 1 88 ? 7.698 7.068 13.770 1.00 96.31 88 LYS A CA 1
ATOM 687 C C . LYS A 1 88 ? 8.171 8.396 13.174 1.00 96.31 88 LYS A C 1
ATOM 689 O O . LYS A 1 88 ? 9.241 8.896 13.529 1.00 96.31 88 LYS A O 1
ATOM 694 N N . LYS A 1 89 ? 7.383 8.989 12.271 1.00 95.75 89 LYS A N 1
ATOM 695 C CA . LYS A 1 89 ? 7.699 10.278 11.634 1.00 95.75 89 LYS A CA 1
ATOM 696 C C . LYS A 1 89 ? 7.712 11.420 12.650 1.00 95.75 89 LYS A C 1
ATOM 698 O O . LYS A 1 89 ? 8.612 12.261 12.603 1.00 95.75 89 LYS A O 1
ATOM 703 N N . ILE A 1 90 ? 6.739 11.439 13.558 1.00 94.88 90 ILE A N 1
ATOM 704 C CA . ILE A 1 90 ? 6.628 12.429 14.632 1.00 94.88 90 ILE A CA 1
ATOM 705 C C . ILE A 1 90 ? 7.811 12.293 15.593 1.00 94.88 90 ILE A C 1
ATOM 707 O O . ILE A 1 90 ? 8.522 13.271 15.807 1.00 94.88 90 ILE A O 1
ATOM 711 N N . SER A 1 91 ? 8.087 11.083 16.084 1.00 94.38 91 SER A N 1
ATOM 712 C CA . SER A 1 91 ? 9.221 10.791 16.968 1.00 94.38 91 SER A CA 1
ATOM 713 C C . SER A 1 91 ? 10.545 11.280 16.371 1.00 94.38 91 SER A C 1
ATOM 715 O O . SER A 1 91 ? 11.241 12.083 16.991 1.00 94.38 91 SER A O 1
ATOM 717 N N . LYS A 1 92 ? 10.835 10.934 15.107 1.00 94.00 92 LYS A N 1
ATOM 718 C CA . LYS A 1 92 ? 12.045 11.401 14.408 1.00 94.00 92 LYS A CA 1
ATOM 719 C C . LYS A 1 92 ? 12.133 12.931 14.338 1.00 94.00 92 LYS A C 1
ATOM 721 O O . LYS A 1 92 ? 13.221 13.496 14.444 1.00 94.00 92 LYS A O 1
ATOM 726 N N . ARG A 1 93 ? 11.000 13.613 14.135 1.00 91.56 93 ARG A N 1
ATOM 727 C CA . ARG A 1 93 ? 10.939 15.081 14.097 1.00 91.56 93 ARG A CA 1
ATOM 728 C C . ARG A 1 93 ? 11.208 15.694 15.475 1.00 91.56 93 ARG A C 1
ATOM 730 O O . ARG A 1 93 ? 11.877 16.719 15.524 1.00 91.56 93 ARG A O 1
ATOM 737 N N . PHE A 1 94 ? 10.724 15.084 16.555 1.00 89.75 94 PHE A N 1
ATOM 738 C CA . PHE A 1 94 ? 11.013 15.521 17.923 1.00 89.75 94 PHE A CA 1
ATOM 739 C C . PHE A 1 94 ? 12.487 15.334 18.282 1.00 89.75 94 PHE A C 1
ATOM 741 O O . PHE A 1 94 ? 13.116 16.292 18.716 1.00 89.75 94 PHE A O 1
ATOM 748 N N . THR A 1 95 ? 13.072 14.164 18.010 1.00 87.56 95 THR A N 1
ATOM 749 C CA . THR A 1 95 ? 14.498 13.911 18.277 1.00 87.56 95 THR A CA 1
ATOM 750 C C . THR A 1 95 ? 15.398 14.903 17.543 1.00 87.56 95 THR A C 1
ATOM 752 O O . THR A 1 95 ? 16.316 15.445 18.140 1.00 87.56 95 THR A O 1
ATOM 755 N N . LYS A 1 96 ? 15.098 15.223 16.276 1.00 84.75 96 LYS A N 1
ATOM 756 C CA . LYS A 1 96 ? 15.859 16.225 15.509 1.00 84.75 96 LYS A CA 1
ATOM 757 C C . LYS A 1 96 ? 15.729 17.654 16.062 1.00 84.75 96 LYS A C 1
ATOM 759 O O . LYS A 1 96 ? 16.568 18.485 15.761 1.00 84.75 96 LYS A O 1
ATOM 764 N N . ARG A 1 97 ? 14.653 17.974 16.785 1.00 77.94 97 ARG A N 1
ATOM 765 C CA . ARG A 1 97 ? 14.449 19.303 17.393 1.00 77.94 97 ARG A CA 1
ATOM 766 C C . ARG A 1 97 ? 15.084 19.432 18.780 1.00 77.94 97 ARG A C 1
ATOM 768 O O . ARG A 1 97 ? 15.194 20.549 19.267 1.00 77.94 97 ARG A O 1
ATOM 775 N N . LEU A 1 98 ? 15.416 18.308 19.414 1.00 73.25 98 LEU A N 1
ATOM 776 C CA . LEU A 1 98 ? 16.000 18.233 20.756 1.00 73.25 98 LEU A CA 1
ATOM 777 C C . LEU A 1 98 ? 17.525 18.025 20.740 1.00 73.25 98 LEU A C 1
ATOM 779 O O . LEU A 1 98 ? 18.145 18.142 21.793 1.00 73.25 98 LEU A O 1
ATOM 783 N N . ALA A 1 99 ? 18.099 17.701 19.579 1.00 64.50 99 ALA A N 1
ATOM 784 C CA . ALA A 1 99 ? 19.537 17.622 19.318 1.00 64.50 99 ALA A CA 1
ATOM 785 C C . ALA A 1 99 ? 20.003 18.874 18.569 1.00 64.50 99 ALA A C 1
ATOM 787 O O . ALA A 1 99 ? 21.144 19.310 18.829 1.00 64.50 99 ALA A O 1
#

InterPro domains:
  IPR046010 Protein of unknown function DUF5966 [PF19391] (3-92)